Protein AF-A0A7V9Q5E8-F1 (afdb_monomer)

Solvent-accessible surface area (backbone atoms only — not comparable to full-atom values): 3311 Å² total; per-residue (Å²): 135,71,100,77,53,64,46,43,34,36,35,46,54,71,67,55,48,73,75,56,65,67,88,84,46,43,88,45,34,58,94,47,38,83,78,49,54,82,78,54,70,86,92,43,49,78,45,76,49,72,136

Nearest PDB structures (foldseek):
  3nt6-assembly1_B  TM=9.240E-01  e=5.760E-04  Shewanella loihica PV-4
  3ntd-assembly1_B  TM=9.198E-01  e=6.607E-04  Shewanella loihica PV-4
  3nta-assembly1_A  TM=8.877E-01  e=1.405E-03  Shewanella loihica PV-4
  3tp9-assembly1_B  TM=9.273E-01  e=2.606E-03  Alicyclobacillus acidocaldarius subsp. acidocaldarius DSM 446
  4ocg-assembly1_A  TM=8.810E-01  e=1.612E-03  Shewanella loihica PV-4

Foldseek 3Di:
DDPPQEAEEEQDDPVVV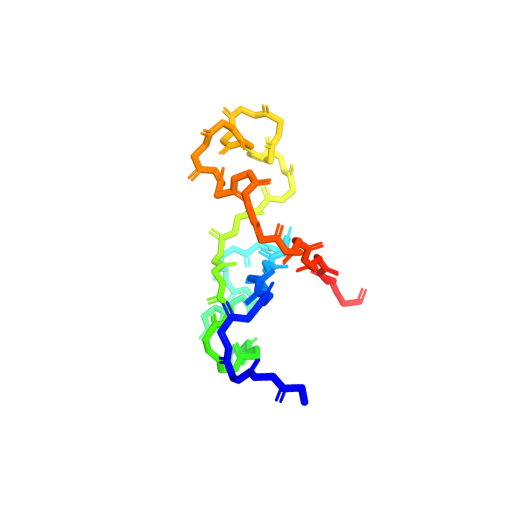VVDDDPRHHYDHVVRCVVCVVVDDPRHHYHYDYD

Mean predicted aligned error: 3.98 Å

Sequence (51 aa):
MGKNQAVVIDVRGGVEYNLGHIEGALSMPLGLVAERAGELPRDKLIVTYCA

Structure (mmCIF, N/CA/C/O backbone):
data_AF-A0A7V9Q5E8-F1
#
_entry.id   AF-A0A7V9Q5E8-F1
#
loop_
_atom_site.group_PDB
_atom_site.id
_atom_site.type_symbol
_atom_site.label_atom_id
_atom_site.label_alt_id
_atom_site.label_comp_id
_atom_site.label_asym_id
_atom_site.label_entity_id
_atom_site.label_seq_id
_atom_site.pdbx_PDB_ins_code
_atom_site.Cartn_x
_atom_site.Cartn_y
_atom_site.Cartn_z
_atom_site.occupancy
_atom_site.B_iso_or_equiv
_atom_site.auth_seq_id
_atom_site.auth_comp_id
_atom_site.auth_asym_id
_atom_site.auth_atom_id
_atom_site.pdbx_PDB_model_num
ATOM 1 N N . MET A 1 1 ? -14.652 -10.078 15.580 1.00 48.44 1 MET A N 1
ATOM 2 C CA . MET A 1 1 ? -13.588 -9.387 14.820 1.00 48.44 1 MET A CA 1
ATOM 3 C C . MET A 1 1 ? -14.270 -8.465 13.819 1.00 48.44 1 MET A C 1
ATOM 5 O O . MET A 1 1 ? -14.960 -8.961 12.937 1.00 48.44 1 MET A O 1
ATOM 9 N N . GLY A 1 2 ? -14.249 -7.150 14.051 1.00 50.12 2 GLY A N 1
ATOM 10 C CA . GLY A 1 2 ? -15.020 -6.187 13.252 1.00 50.12 2 GLY A CA 1
ATOM 11 C C . GLY A 1 2 ? -14.354 -5.895 11.905 1.00 50.12 2 GLY A C 1
ATOM 12 O O . GLY A 1 2 ? -13.135 -5.769 11.844 1.00 50.12 2 GLY A O 1
ATOM 13 N N . LYS A 1 3 ? -15.154 -5.751 10.842 1.00 55.78 3 LYS A N 1
ATOM 14 C CA . LYS A 1 3 ? -14.743 -5.588 9.430 1.00 55.78 3 LYS A CA 1
ATOM 15 C C . LYS A 1 3 ? -13.889 -4.340 9.087 1.00 55.78 3 LYS A C 1
ATOM 17 O O . LYS A 1 3 ? -13.718 -4.061 7.914 1.00 55.78 3 LYS A O 1
ATOM 22 N N . ASN A 1 4 ? -13.339 -3.603 10.057 1.00 62.94 4 ASN A N 1
ATOM 23 C CA . ASN A 1 4 ? -12.685 -2.301 9.826 1.00 62.94 4 ASN A CA 1
ATOM 24 C C . ASN A 1 4 ? -11.390 -2.059 10.634 1.00 62.94 4 ASN A C 1
ATOM 26 O O . ASN A 1 4 ? -10.955 -0.914 10.759 1.00 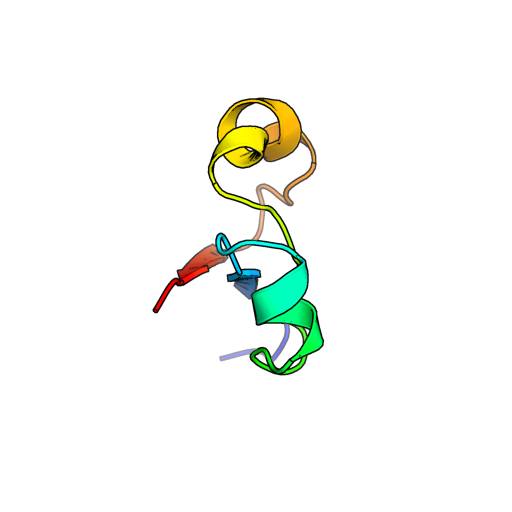62.94 4 ASN A O 1
ATOM 30 N N . GLN A 1 5 ? -10.781 -3.102 11.210 1.00 81.56 5 GLN A N 1
ATOM 31 C CA . GLN A 1 5 ? -9.617 -2.940 12.100 1.00 81.56 5 GLN A CA 1
ATOM 32 C C . GLN A 1 5 ? -8.254 -3.005 11.404 1.00 81.56 5 GLN A C 1
ATOM 34 O O . GLN A 1 5 ? -7.251 -2.667 12.028 1.00 81.56 5 GLN A O 1
ATOM 39 N N . ALA A 1 6 ? -8.205 -3.429 10.140 1.00 90.62 6 ALA A N 1
ATOM 40 C CA . ALA A 1 6 ? -6.959 -3.591 9.408 1.00 90.62 6 ALA A CA 1
ATOM 41 C C . ALA A 1 6 ? -6.982 -2.847 8.072 1.00 90.62 6 ALA A C 1
ATOM 43 O O . ALA A 1 6 ? -8.024 -2.759 7.421 1.00 90.62 6 ALA A O 1
ATOM 44 N N . VAL A 1 7 ? -5.821 -2.332 7.680 1.00 94.12 7 VAL A N 1
ATOM 45 C CA . VAL A 1 7 ? -5.546 -1.795 6.348 1.00 94.12 7 VAL A CA 1
ATOM 46 C C . VAL A 1 7 ? -4.546 -2.723 5.685 1.00 94.12 7 VAL A C 1
ATOM 48 O O . VAL A 1 7 ? -3.475 -2.977 6.235 1.00 94.12 7 VAL A O 1
ATOM 51 N N . VAL A 1 8 ? -4.912 -3.231 4.513 1.00 95.81 8 VAL A N 1
ATOM 52 C CA . VAL A 1 8 ? -4.037 -4.077 3.705 1.00 95.81 8 VAL A CA 1
ATOM 53 C C . VAL A 1 8 ? -3.301 -3.194 2.705 1.00 95.81 8 VAL A C 1
ATOM 55 O O . VAL A 1 8 ? -3.914 -2.348 2.056 1.00 95.81 8 VAL A O 1
ATOM 58 N N . ILE A 1 9 ? -1.991 -3.377 2.587 1.00 96.75 9 ILE A N 1
ATOM 59 C CA . ILE A 1 9 ? -1.127 -2.612 1.692 1.00 96.75 9 ILE A CA 1
ATOM 60 C C . ILE A 1 9 ? -0.362 -3.579 0.796 1.00 96.75 9 ILE A C 1
ATOM 62 O O . ILE A 1 9 ? 0.380 -4.440 1.270 1.00 96.75 9 ILE A O 1
ATOM 66 N N . ASP A 1 10 ? -0.528 -3.403 -0.507 1.00 97.50 10 ASP A N 1
ATOM 67 C CA . ASP A 1 10 ? 0.270 -4.074 -1.520 1.00 97.50 10 ASP A CA 1
ATOM 68 C C . ASP A 1 10 ? 1.538 -3.253 -1.774 1.00 97.50 10 ASP A C 1
ATOM 70 O O . ASP A 1 10 ? 1.463 -2.103 -2.226 1.00 97.50 10 ASP A O 1
ATOM 74 N N . VAL A 1 11 ? 2.698 -3.835 -1.458 1.00 97.50 11 VAL A N 1
ATOM 75 C CA . VAL A 1 11 ? 3.997 -3.156 -1.608 1.00 97.50 11 VAL A CA 1
ATOM 76 C C . VAL A 1 11 ? 4.708 -3.473 -2.926 1.00 97.50 11 VAL A C 1
ATOM 78 O O . VAL A 1 11 ? 5.861 -3.074 -3.119 1.00 97.50 11 VAL A O 1
ATOM 81 N N . ARG A 1 12 ? 4.038 -4.176 -3.845 1.00 97.50 12 ARG A N 1
ATOM 82 C CA . ARG A 1 12 ? 4.555 -4.484 -5.186 1.00 97.50 12 ARG A CA 1
ATOM 83 C C . ARG A 1 12 ? 4.508 -3.268 -6.115 1.00 97.50 12 ARG A C 1
ATOM 85 O O . ARG A 1 12 ? 4.034 -2.188 -5.752 1.00 97.50 12 A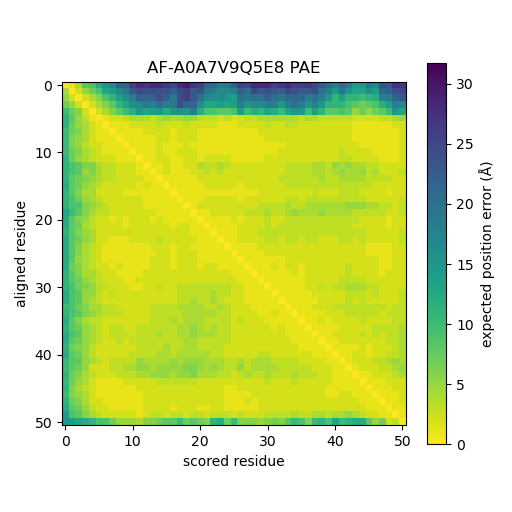RG A O 1
ATOM 92 N N . GLY A 1 13 ? 5.013 -3.431 -7.338 1.00 95.69 13 GLY A N 1
ATOM 93 C CA . GLY A 1 13 ? 4.917 -2.395 -8.362 1.00 95.69 13 GLY A CA 1
ATOM 94 C C . GLY A 1 13 ? 3.468 -2.130 -8.786 1.00 95.69 13 GLY A C 1
ATOM 95 O O . GLY A 1 13 ? 2.621 -3.023 -8.777 1.00 95.69 13 GLY A O 1
ATOM 96 N N . GLY A 1 14 ? 3.179 -0.902 -9.233 1.00 94.19 14 GLY A N 1
ATOM 97 C CA . GLY A 1 14 ? 1.827 -0.515 -9.659 1.00 94.19 14 GLY A CA 1
ATOM 98 C C . GLY A 1 14 ? 1.268 -1.363 -10.811 1.00 94.19 14 GLY A C 1
ATOM 99 O O . GLY A 1 14 ? 0.064 -1.583 -10.883 1.00 94.19 14 GLY A O 1
ATOM 100 N N . VAL A 1 15 ? 2.132 -1.896 -11.683 1.00 95.31 15 VAL A N 1
ATOM 101 C CA . VAL A 1 15 ? 1.719 -2.815 -12.758 1.00 95.31 15 VAL A CA 1
ATOM 102 C C . VAL A 1 15 ? 1.139 -4.108 -12.181 1.00 95.31 15 VAL A C 1
ATOM 104 O O . VAL A 1 15 ? 0.062 -4.521 -12.593 1.00 95.31 15 VAL A O 1
ATOM 107 N N . GLU A 1 16 ? 1.805 -4.720 -11.202 1.00 95.00 16 GLU A N 1
ATOM 108 C CA . GLU A 1 16 ? 1.354 -5.967 -10.571 1.00 95.00 16 GLU A CA 1
ATOM 109 C C . GLU A 1 16 ? 0.048 -5.765 -9.803 1.00 95.00 16 GLU A C 1
ATOM 111 O O . GLU A 1 16 ? -0.869 -6.574 -9.923 1.00 95.00 16 GLU A O 1
ATOM 116 N N . TYR A 1 17 ? -0.057 -4.649 -9.076 1.00 96.38 17 TYR A N 1
ATOM 117 C CA . TYR A 1 17 ? -1.288 -4.251 -8.400 1.00 96.38 17 TYR A CA 1
ATOM 118 C C . TYR A 1 17 ? -2.458 -4.134 -9.389 1.00 96.38 17 TYR A C 1
ATOM 120 O O . TYR A 1 17 ? -3.530 -4.690 -9.158 1.00 96.38 17 TYR A O 1
ATOM 128 N N . ASN A 1 18 ? -2.247 -3.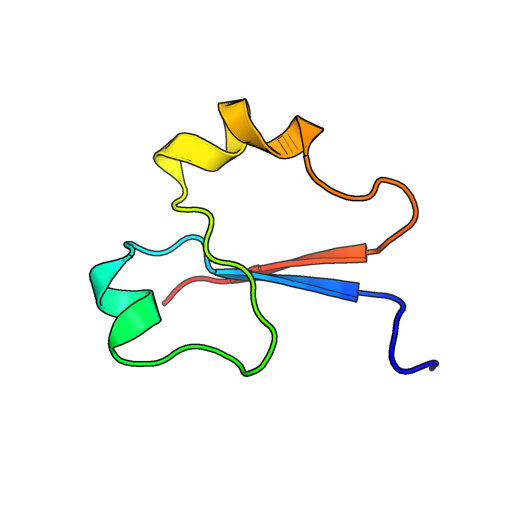466 -10.527 1.00 95.50 18 ASN A N 1
ATOM 129 C CA . ASN A 1 18 ? -3.283 -3.275 -11.546 1.00 95.50 18 ASN A CA 1
ATOM 130 C C . ASN A 1 18 ? -3.670 -4.570 -12.276 1.00 95.50 18 ASN A C 1
ATOM 132 O O . ASN A 1 18 ? -4.808 -4.688 -12.725 1.00 95.50 18 ASN A O 1
ATOM 136 N N . LEU A 1 19 ? -2.751 -5.533 -12.399 1.00 96.06 19 LEU A N 1
ATOM 137 C CA . LEU A 1 19 ? -3.048 -6.860 -12.953 1.00 96.06 19 LEU A CA 1
ATOM 138 C C . LEU A 1 19 ? -3.909 -7.702 -12.004 1.00 96.06 19 LEU A C 1
ATOM 140 O O . LEU A 1 19 ? -4.689 -8.537 -12.458 1.00 96.06 19 LEU A O 1
ATOM 144 N N . GLY A 1 20 ? -3.776 -7.481 -10.697 1.00 95.00 20 GLY A N 1
ATOM 145 C CA . GLY A 1 20 ? -4.595 -8.121 -9.678 1.00 95.00 20 GLY A CA 1
ATOM 146 C C . GLY A 1 20 ? -4.024 -7.919 -8.278 1.00 95.00 20 GLY A C 1
ATOM 147 O O . GLY A 1 20 ? -2.826 -8.090 -8.036 1.00 95.00 20 GLY A O 1
ATOM 148 N N . HIS A 1 21 ? -4.901 -7.590 -7.335 1.00 96.62 21 HIS A N 1
ATOM 149 C CA . HIS A 1 21 ? -4.573 -7.374 -5.928 1.00 96.62 21 HIS A CA 1
ATOM 150 C C . HIS A 1 21 ? -5.719 -7.855 -5.034 1.00 96.62 21 HIS A C 1
ATOM 152 O O . HIS A 1 21 ? -6.821 -8.143 -5.508 1.00 96.62 21 HIS A O 1
ATOM 158 N N . ILE A 1 22 ? -5.451 -7.959 -3.732 1.00 95.00 22 ILE A N 1
ATOM 159 C CA . ILE A 1 22 ? -6.480 -8.271 -2.736 1.00 95.00 22 ILE A CA 1
ATOM 160 C C . ILE A 1 22 ? -7.503 -7.130 -2.720 1.00 95.00 22 ILE A C 1
ATOM 162 O O . ILE A 1 22 ? -7.126 -5.967 -2.600 1.00 95.00 22 ILE A O 1
ATOM 166 N N . GLU A 1 23 ? -8.794 -7.453 -2.819 1.00 93.75 23 GLU A N 1
ATOM 167 C CA . GLU A 1 23 ? -9.866 -6.454 -2.795 1.00 93.75 23 GLU A CA 1
ATOM 168 C C . GLU A 1 23 ? -9.770 -5.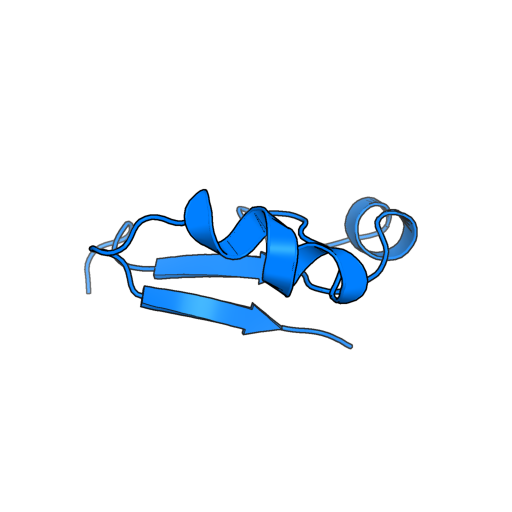568 -1.540 1.00 93.75 23 GLU A C 1
ATOM 170 O O . GLU A 1 23 ? -9.692 -6.058 -0.412 1.00 93.75 23 GLU A O 1
ATOM 175 N N . GLY A 1 24 ? -9.757 -4.248 -1.746 1.00 92.94 24 GLY A N 1
ATOM 176 C CA . GLY A 1 24 ? -9.626 -3.262 -0.671 1.00 92.94 24 GLY A CA 1
ATOM 177 C C . GLY A 1 24 ? -8.193 -3.005 -0.187 1.00 92.94 24 GLY A C 1
ATOM 178 O O . GLY A 1 24 ? -8.017 -2.195 0.726 1.00 92.94 24 GLY A O 1
ATOM 179 N N . ALA A 1 25 ? -7.174 -3.644 -0.774 1.00 95.31 25 ALA A N 1
ATOM 180 C CA . ALA A 1 25 ? -5.785 -3.270 -0.528 1.00 95.31 25 ALA A CA 1
ATOM 181 C C . ALA A 1 25 ? -5.476 -1.876 -1.093 1.00 95.31 25 ALA A C 1
ATOM 183 O O . ALA A 1 25 ? -6.069 -1.444 -2.076 1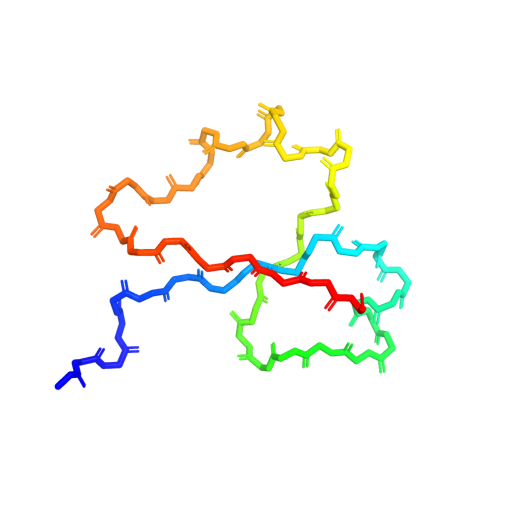.00 95.31 25 ALA A O 1
ATOM 184 N N . LEU A 1 26 ? -4.528 -1.174 -0.476 1.00 95.19 26 LEU A N 1
ATOM 185 C CA . LEU A 1 26 ? -3.971 0.077 -0.987 1.00 95.19 26 LEU A CA 1
ATOM 186 C C . LEU A 1 26 ? -2.634 -0.197 -1.681 1.00 95.19 26 LEU A C 1
ATOM 188 O O . LEU A 1 26 ? -1.823 -0.964 -1.168 1.00 95.19 26 LEU A O 1
ATOM 192 N N . SER A 1 27 ? -2.368 0.461 -2.811 1.00 96.88 27 SER A N 1
ATOM 193 C CA . SER A 1 27 ? -1.064 0.381 -3.481 1.00 96.88 27 SER A CA 1
ATOM 194 C C . SER A 1 27 ? -0.063 1.359 -2.857 1.00 96.88 27 SER A C 1
ATOM 196 O O . SER A 1 27 ? -0.260 2.580 -2.890 1.00 96.88 27 SER A O 1
ATOM 198 N N . MET A 1 28 ? 1.032 0.831 -2.308 1.00 96.94 28 MET A N 1
ATOM 199 C CA . MET A 1 28 ? 2.168 1.620 -1.826 1.00 96.94 28 MET A CA 1
ATOM 200 C C . MET A 1 28 ? 3.466 0.861 -2.125 1.00 96.94 28 MET A C 1
ATOM 202 O O . MET A 1 28 ? 3.960 0.145 -1.255 1.00 96.94 28 MET A O 1
ATOM 206 N N . PRO A 1 29 ? 4.027 1.006 -3.343 1.00 96.56 29 PRO A N 1
ATOM 207 C CA . PRO A 1 29 ? 5.254 0.321 -3.736 1.00 96.56 29 PRO A CA 1
ATOM 208 C C . PRO A 1 29 ? 6.363 0.482 -2.697 1.00 96.56 29 PRO A C 1
ATOM 210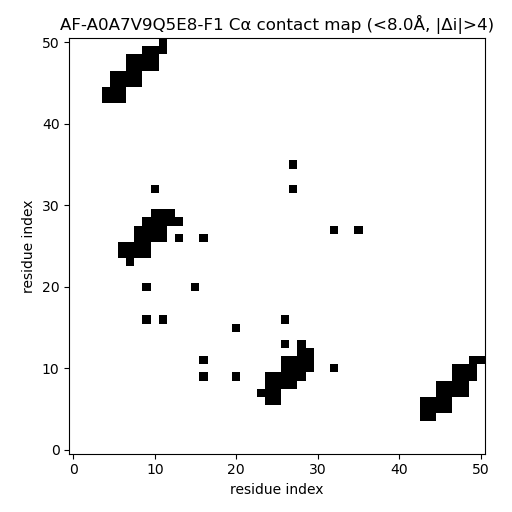 O O . PRO A 1 29 ? 6.544 1.577 -2.162 1.00 96.56 29 PRO A O 1
ATOM 213 N N . LEU A 1 30 ? 7.128 -0.584 -2.446 1.00 95.62 30 LEU A N 1
ATOM 214 C CA . LEU A 1 30 ? 8.094 -0.664 -1.344 1.00 95.62 30 LEU A CA 1
ATOM 215 C C . LEU A 1 30 ? 9.038 0.547 -1.257 1.00 95.62 30 LEU A C 1
ATOM 217 O O . LEU A 1 30 ? 9.283 1.061 -0.168 1.00 95.62 30 LEU A O 1
ATOM 221 N N . GLY A 1 31 ? 9.518 1.045 -2.401 1.00 95.69 31 GLY A N 1
ATOM 222 C CA . GLY A 1 31 ? 10.407 2.212 -2.468 1.00 95.69 31 GLY A CA 1
ATOM 223 C C . GLY A 1 31 ? 9.787 3.528 -1.978 1.00 95.69 31 GLY A C 1
ATOM 224 O O . GLY A 1 31 ? 10.521 4.451 -1.650 1.00 95.69 31 GLY A O 1
ATOM 225 N N . LEU A 1 32 ? 8.457 3.607 -1.891 1.00 95.00 32 LEU A N 1
ATOM 226 C CA . LEU A 1 32 ? 7.707 4.773 -1.416 1.00 95.00 32 LEU A CA 1
ATOM 227 C C . LEU A 1 32 ? 7.200 4.611 0.023 1.00 95.00 32 LEU A C 1
ATOM 229 O O . LEU A 1 32 ? 6.699 5.574 0.600 1.00 95.00 32 LEU A O 1
ATOM 233 N N . VAL A 1 33 ? 7.313 3.419 0.620 1.00 93.94 33 VAL A N 1
ATOM 234 C CA . VAL A 1 33 ? 6.750 3.144 1.954 1.00 93.94 33 VAL A CA 1
ATOM 235 C C . VAL A 1 33 ? 7.373 4.046 3.016 1.00 93.94 33 VAL A C 1
ATOM 237 O O . VAL A 1 33 ? 6.649 4.613 3.825 1.00 93.94 33 VAL A O 1
ATOM 240 N N . ALA A 1 34 ? 8.696 4.227 3.006 1.00 93.31 34 ALA A N 1
ATOM 241 C CA . ALA A 1 34 ? 9.377 5.055 4.004 1.00 93.31 34 ALA A CA 1
ATOM 242 C C . ALA A 1 34 ? 8.928 6.527 3.963 1.00 93.31 34 ALA A C 1
ATOM 244 O O . ALA A 1 34 ? 8.785 7.157 5.007 1.00 93.31 34 ALA A O 1
ATOM 245 N N . GLU A 1 35 ? 8.671 7.055 2.766 1.00 96.56 35 GLU A N 1
ATOM 246 C CA . GLU A 1 35 ? 8.208 8.428 2.556 1.00 96.56 35 GLU A CA 1
ATOM 247 C C . GLU A 1 35 ? 6.728 8.590 2.931 1.00 96.56 35 GLU A C 1
ATOM 249 O O . GLU A 1 35 ? 6.339 9.573 3.561 1.00 96.56 35 GLU A O 1
ATOM 254 N N . ARG A 1 36 ? 5.901 7.597 2.587 1.00 95.12 36 ARG A N 1
ATOM 255 C CA . ARG A 1 36 ? 4.436 7.685 2.670 1.00 95.12 36 ARG A CA 1
ATOM 256 C C . ARG A 1 36 ? 3.825 7.010 3.893 1.00 95.12 36 ARG A C 1
ATOM 258 O O . ARG A 1 36 ? 2.622 7.123 4.111 1.00 95.12 36 ARG A O 1
ATOM 265 N N . ALA A 1 37 ? 4.621 6.362 4.744 1.00 92.44 37 ALA A N 1
ATOM 266 C CA . ALA A 1 37 ? 4.135 5.726 5.974 1.00 92.44 37 ALA A CA 1
ATOM 267 C C . ALA A 1 37 ? 3.389 6.704 6.902 1.00 92.44 37 ALA A C 1
ATOM 269 O O . ALA A 1 37 ? 2.527 6.287 7.673 1.00 92.44 37 ALA A O 1
ATOM 270 N N . GLY A 1 38 ? 3.685 8.007 6.815 1.00 95.38 38 GLY A N 1
ATOM 271 C CA . GLY A 1 38 ? 2.976 9.054 7.554 1.00 95.38 38 GLY A CA 1
ATOM 272 C C . GLY A 1 38 ? 1.507 9.245 7.151 1.00 95.38 38 GLY A C 1
ATOM 273 O O . GLY A 1 38 ? 0.745 9.790 7.945 1.00 95.38 38 GLY A O 1
ATOM 274 N N . GLU A 1 39 ? 1.103 8.778 5.966 1.00 93.69 39 GLU A N 1
ATOM 275 C CA . GLU A 1 39 ? -0.284 8.815 5.476 1.00 93.69 39 GLU A CA 1
ATOM 276 C C . GLU A 1 39 ? -1.159 7.722 6.117 1.00 93.69 39 GLU A C 1
ATOM 278 O O . GLU A 1 39 ? -2.387 7.763 6.012 1.00 93.69 39 GLU A O 1
ATOM 283 N N . LEU A 1 40 ? -0.546 6.725 6.766 1.00 92.69 40 LEU A N 1
ATOM 284 C CA . LEU A 1 40 ? -1.256 5.557 7.270 1.00 92.69 40 LEU A CA 1
ATOM 285 C C . LEU A 1 40 ? -1.949 5.831 8.616 1.00 92.69 40 LEU A C 1
ATOM 287 O O . LEU A 1 40 ? -1.382 6.489 9.495 1.00 92.69 40 LEU A O 1
ATOM 291 N N . PRO A 1 41 ? -3.164 5.287 8.820 1.00 92.00 41 PRO A N 1
ATOM 292 C CA . PRO A 1 41 ? -3.875 5.418 10.086 1.00 92.00 41 PRO A CA 1
ATOM 293 C C . PRO A 1 41 ? -3.109 4.706 11.205 1.00 92.00 41 PRO A C 1
ATOM 295 O O . PRO A 1 41 ? -2.813 3.516 11.114 1.00 92.00 41 PRO A O 1
ATOM 298 N N . ARG A 1 42 ? -2.803 5.434 12.284 1.00 90.69 42 ARG A N 1
ATOM 299 C CA . ARG A 1 42 ? -2.040 4.907 13.432 1.00 90.69 42 ARG A CA 1
ATOM 300 C C . ARG A 1 42 ? -2.879 4.075 14.404 1.00 90.69 42 ARG A C 1
ATOM 302 O O . ARG A 1 42 ? -2.326 3.393 15.257 1.00 90.69 42 ARG A O 1
ATOM 309 N N . ASP A 1 43 ? -4.199 4.150 14.290 1.00 92.12 43 ASP A N 1
ATOM 310 C CA . ASP A 1 43 ? -5.182 3.462 15.129 1.00 92.12 43 ASP A CA 1
ATOM 311 C C . ASP A 1 43 ? -5.635 2.112 14.546 1.00 92.12 43 ASP A C 1
ATOM 313 O O . ASP A 1 43 ? -6.491 1.440 15.125 1.00 92.12 43 ASP A O 1
ATOM 317 N N . LYS A 1 44 ? -5.069 1.700 13.405 1.00 90.81 44 LYS A N 1
ATOM 318 C CA . LYS A 1 44 ? -5.420 0.459 12.706 1.00 90.81 44 LYS A CA 1
ATOM 319 C C . LYS A 1 44 ? -4.218 -0.463 12.563 1.00 90.81 44 LYS A C 1
ATOM 321 O O . LYS A 1 44 ? -3.077 -0.019 12.475 1.00 90.81 44 LYS A O 1
ATOM 326 N N . LEU A 1 45 ? -4.492 -1.763 12.486 1.00 93.38 45 LEU A N 1
ATOM 327 C CA . LEU A 1 45 ? -3.478 -2.748 12.136 1.00 93.38 45 LEU A CA 1
ATOM 328 C C . LEU A 1 45 ? -3.088 -2.565 10.667 1.00 93.38 45 LEU A C 1
ATOM 330 O O . LEU A 1 45 ? -3.940 -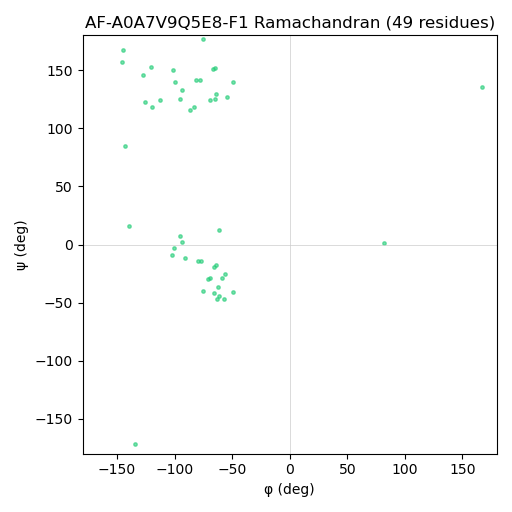2.633 9.783 1.00 93.38 45 LEU A O 1
ATOM 334 N N . ILE A 1 46 ? -1.804 -2.370 10.401 1.00 95.00 46 ILE A N 1
ATOM 335 C CA . ILE A 1 46 ? -1.282 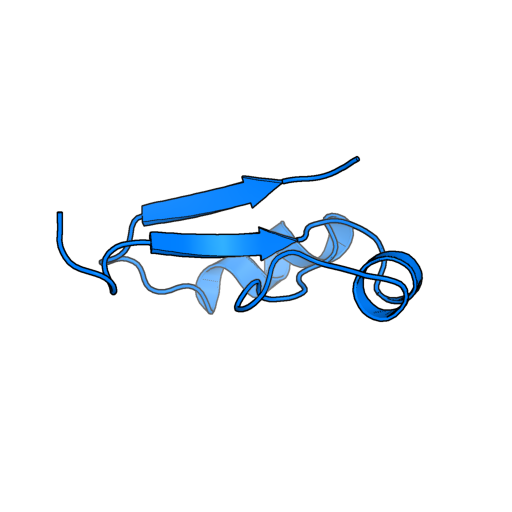-2.313 9.037 1.00 95.00 46 ILE A CA 1
ATOM 336 C C . ILE A 1 46 ? -0.763 -3.698 8.660 1.00 95.00 46 ILE A C 1
ATOM 338 O O . ILE A 1 46 ? 0.066 -4.265 9.372 1.00 95.00 46 ILE A O 1
ATOM 342 N N . VAL A 1 47 ? -1.253 -4.242 7.548 1.00 95.69 47 VAL A N 1
ATOM 343 C CA . VAL A 1 47 ? -0.829 -5.535 7.002 1.00 95.69 47 VAL A CA 1
ATOM 344 C C . VAL A 1 47 ? -0.254 -5.301 5.616 1.00 95.69 47 VAL A C 1
ATOM 346 O O . VAL A 1 47 ? -0.961 -4.840 4.726 1.00 95.69 47 VAL A O 1
ATOM 349 N N . THR A 1 48 ? 1.018 -5.622 5.423 1.00 96.19 48 THR A N 1
ATOM 350 C CA . THR A 1 48 ? 1.676 -5.547 4.117 1.00 96.19 48 THR A CA 1
ATOM 351 C C . THR A 1 48 ? 1.783 -6.933 3.491 1.00 96.19 48 THR A C 1
ATOM 353 O O . THR A 1 48 ? 1.886 -7.934 4.203 1.00 96.19 48 THR A O 1
ATOM 356 N N . TYR A 1 49 ? 1.772 -7.006 2.161 1.00 96.75 49 TYR A N 1
ATOM 357 C CA . TYR A 1 49 ? 2.081 -8.240 1.437 1.00 96.75 49 TYR A CA 1
ATOM 358 C C . TYR A 1 49 ? 2.811 -7.963 0.118 1.00 96.75 49 TYR A C 1
ATOM 360 O O . TYR A 1 49 ? 2.706 -6.875 -0.456 1.00 96.75 49 TYR A O 1
ATOM 368 N N . CYS A 1 50 ? 3.539 -8.973 -0.360 1.00 95.06 50 CYS A N 1
ATOM 369 C CA . CYS A 1 50 ? 4.129 -9.025 -1.696 1.00 95.06 50 CYS A CA 1
ATOM 370 C C . CYS A 1 50 ? 3.886 -10.402 -2.345 1.00 95.06 50 CYS A C 1
ATOM 372 O O . CYS A 1 50 ? 3.102 -11.193 -1.817 1.00 95.06 50 CYS A O 1
ATOM 374 N N . ALA A 1 51 ? 4.512 -10.647 -3.501 1.00 84.88 51 ALA A N 1
ATOM 375 C CA . ALA A 1 51 ? 4.531 -11.945 -4.179 1.00 84.88 51 ALA A CA 1
ATOM 376 C C . ALA A 1 51 ? 5.565 -12.901 -3.568 1.00 84.88 51 ALA A C 1
ATOM 378 O O . ALA A 1 51 ? 6.569 -12.392 -3.017 1.00 84.88 51 ALA A O 1
#

pLDDT: mean 91.23, std 11.25, range [48.44, 97.5]

Secondary structure (DSSP, 8-state):
--TTSEEEEE-S-HHHHHH---TTPEE--HHHHHHHGGGS-TTSEEEEE--

Radius of gyration: 11.12 Å; Cα contacts (8 Å, |Δi|>4): 60; chains: 1; bounding box: 25×21×28 Å